Protein AF-A0A1V3R8P0-F1 (afdb_monomer_lite)

Foldseek 3Di:
DFAAEEQADDDPQLVVLVVLLCVLLVVLRDDDPWYWYWHWADDPDPKIKIFIDTNPHTQDIDITDPDPVVSNVCSNVSSVSVSVVSVVVVVVVVVVVVD

Radius of gyration: 14.46 Å; chains: 1; bounding box: 42×22×41 Å

Secondary structure (DSSP, 8-state):
-PPEEEEE--SHHHHHHHHHHHHHHHHT----SSEEEEEEEE-SSS-EEEEEEETTEEEEEEE--S-HHHHHHHHHHHHHHHHHHHHHHHHHHHHHTT-

Structure (mmCIF, N/CA/C/O backbone):
data_AF-A0A1V3R8P0-F1
#
_entry.id   AF-A0A1V3R8P0-F1
#
loop_
_atom_site.group_PDB
_atom_site.id
_atom_site.type_symbol
_atom_site.label_atom_id
_atom_site.label_alt_id
_atom_site.label_comp_id
_atom_site.label_asym_id
_atom_site.label_entity_id
_atom_site.label_seq_id
_atom_site.pdbx_PDB_ins_code
_atom_site.Cartn_x
_atom_site.Cartn_y
_atom_site.Cartn_z
_atom_site.occupancy
_atom_site.B_iso_or_equiv
_atom_site.auth_seq_id
_atom_site.auth_comp_id
_atom_site.auth_asym_id
_atom_site.auth_atom_id
_atom_site.pdbx_PDB_model_num
ATOM 1 N N . MET A 1 1 ? -7.675 -6.689 18.163 1.00 55.59 1 MET A N 1
ATOM 2 C CA . MET A 1 1 ? -6.957 -7.301 17.028 1.00 55.59 1 MET A CA 1
ATOM 3 C C . MET A 1 1 ? -6.057 -6.240 16.408 1.00 55.59 1 MET A C 1
ATOM 5 O O . MET A 1 1 ? -6.459 -5.079 16.413 1.00 55.59 1 MET A O 1
ATOM 9 N N . MET A 1 2 ? -4.854 -6.594 15.949 1.00 64.81 2 MET A N 1
ATOM 10 C CA . MET A 1 2 ? -4.127 -5.749 14.989 1.00 64.81 2 MET A CA 1
ATOM 11 C C . MET A 1 2 ? -4.797 -5.895 13.620 1.00 64.81 2 MET A C 1
ATOM 13 O O . MET A 1 2 ? -5.342 -6.963 13.338 1.00 64.81 2 MET A O 1
ATOM 17 N N . SER A 1 3 ? -4.780 -4.838 12.809 1.00 72.62 3 SER A N 1
ATOM 18 C CA . SER A 1 3 ? -5.288 -4.914 11.437 1.00 72.62 3 SER A CA 1
ATOM 19 C C . SER A 1 3 ? -4.486 -5.943 10.642 1.00 72.62 3 SER A C 1
ATOM 21 O O . SER A 1 3 ? -3.266 -6.034 10.798 1.00 72.62 3 SER A O 1
ATOM 23 N N . ILE A 1 4 ? -5.167 -6.713 9.797 1.00 85.00 4 ILE A N 1
ATOM 24 C CA . ILE A 1 4 ? -4.530 -7.696 8.917 1.00 85.00 4 ILE A CA 1
ATOM 25 C C . ILE A 1 4 ? -4.167 -6.990 7.612 1.00 85.00 4 ILE A C 1
ATOM 27 O O . ILE A 1 4 ? -4.985 -6.246 7.067 1.00 85.00 4 ILE A O 1
ATOM 31 N N . ILE A 1 5 ? -2.946 -7.220 7.129 1.00 91.62 5 ILE A N 1
ATOM 32 C CA . ILE A 1 5 ? -2.474 -6.702 5.845 1.00 91.62 5 ILE A CA 1
ATOM 33 C C . ILE A 1 5 ? -2.301 -7.891 4.901 1.00 91.62 5 ILE A C 1
ATOM 35 O O . ILE A 1 5 ? -1.556 -8.815 5.229 1.00 91.62 5 ILE A O 1
ATOM 39 N N . SER A 1 6 ? -2.999 -7.892 3.765 1.00 94.62 6 SER A N 1
ATOM 40 C CA . SER A 1 6 ? -2.821 -8.900 2.717 1.00 94.62 6 SER A CA 1
ATOM 41 C C . SER A 1 6 ? -1.824 -8.423 1.659 1.00 94.62 6 SER A C 1
ATOM 43 O O . SER A 1 6 ? -1.787 -7.243 1.298 1.00 94.62 6 SER A O 1
ATOM 45 N N . ASN A 1 7 ? -1.005 -9.360 1.178 1.00 96.44 7 ASN A N 1
ATOM 46 C CA . ASN A 1 7 ? -0.044 -9.145 0.103 1.00 96.44 7 ASN A CA 1
ATOM 47 C C . ASN A 1 7 ? -0.480 -9.934 -1.133 1.00 96.44 7 ASN A C 1
ATOM 49 O O . ASN A 1 7 ? -0.285 -11.146 -1.183 1.00 96.44 7 ASN A O 1
ATOM 53 N N . ASP A 1 8 ? -1.019 -9.237 -2.127 1.00 95.75 8 ASP A N 1
ATOM 54 C CA . ASP A 1 8 ? -1.404 -9.802 -3.422 1.00 95.75 8 ASP A CA 1
ATOM 55 C C . ASP A 1 8 ? -0.462 -9.316 -4.542 1.00 95.75 8 ASP A C 1
ATOM 57 O O . ASP A 1 8 ? -0.854 -9.189 -5.707 1.00 95.75 8 ASP A O 1
ATOM 61 N N . THR A 1 9 ? 0.793 -9.011 -4.198 1.00 95.62 9 THR A N 1
ATOM 62 C CA . THR A 1 9 ? 1.829 -8.617 -5.161 1.00 95.62 9 THR A CA 1
ATOM 63 C C . THR A 1 9 ? 2.536 -9.838 -5.752 1.00 95.62 9 THR A C 1
ATOM 65 O O . THR A 1 9 ? 2.632 -10.897 -5.131 1.00 95.62 9 THR A O 1
ATOM 68 N N . LYS A 1 10 ? 3.005 -9.718 -6.997 1.00 93.25 10 LYS A N 1
ATOM 69 C CA . LYS A 1 10 ? 3.629 -10.812 -7.761 1.00 93.25 10 LYS A CA 1
ATOM 70 C C . LYS A 1 10 ? 5.058 -10.494 -8.173 1.00 93.25 10 LYS A C 1
ATOM 72 O O . LYS A 1 10 ? 5.857 -11.410 -8.360 1.00 93.25 10 LYS A O 1
ATOM 77 N N . THR A 1 11 ? 5.380 -9.219 -8.372 1.00 93.62 11 THR A N 1
ATOM 78 C CA . THR A 1 11 ? 6.717 -8.794 -8.781 1.00 93.62 11 THR A CA 1
ATOM 79 C C . THR A 1 11 ? 7.585 -8.420 -7.589 1.00 93.62 11 THR A C 1
ATOM 81 O O . THR A 1 11 ? 7.101 -8.125 -6.498 1.00 93.62 11 THR A O 1
ATOM 84 N N . LYS A 1 12 ? 8.900 -8.365 -7.827 1.00 92.94 12 LYS A N 1
ATOM 85 C CA . LYS A 1 12 ? 9.851 -7.846 -6.845 1.00 92.94 12 LYS A CA 1
ATOM 86 C C . LYS A 1 12 ? 9.520 -6.407 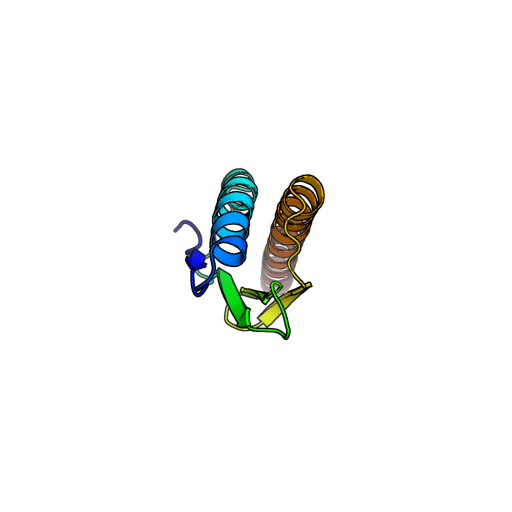-6.432 1.00 92.94 12 LYS A C 1
ATOM 88 O O . LYS A 1 12 ? 9.527 -6.125 -5.247 1.00 92.94 12 LYS A O 1
ATOM 93 N N . LEU A 1 13 ? 9.169 -5.532 -7.379 1.00 92.44 13 LEU A N 1
ATOM 94 C CA . LEU A 1 13 ? 8.819 -4.139 -7.069 1.00 92.44 13 LEU A CA 1
ATOM 95 C C . LEU A 1 13 ? 7.581 -4.046 -6.173 1.00 92.44 13 LEU A C 1
ATOM 97 O O . LEU A 1 13 ? 7.560 -3.249 -5.238 1.00 92.44 13 LEU A O 1
ATOM 101 N N . GLY A 1 14 ? 6.568 -4.871 -6.441 1.00 95.00 14 GLY A N 1
ATOM 102 C CA . GLY A 1 14 ? 5.385 -4.952 -5.593 1.00 95.00 14 GLY A CA 1
ATOM 103 C C . GLY A 1 14 ? 5.720 -5.439 -4.184 1.00 95.00 14 GLY A C 1
ATOM 104 O O . GLY A 1 14 ? 5.301 -4.811 -3.212 1.00 95.00 14 GLY A O 1
ATOM 105 N N . ASN A 1 15 ? 6.531 -6.493 -4.065 1.00 95.81 15 ASN A N 1
ATOM 106 C CA . ASN A 1 15 ? 6.922 -7.018 -2.759 1.00 95.81 15 ASN A CA 1
ATOM 107 C C . ASN A 1 15 ? 7.811 -6.039 -1.971 1.00 95.81 15 ASN A C 1
ATOM 109 O O . ASN A 1 15 ? 7.595 -5.844 -0.778 1.00 95.81 15 ASN A O 1
ATOM 113 N N . ASP A 1 16 ? 8.754 -5.372 -2.638 1.00 95.62 16 ASP A N 1
ATOM 114 C CA . ASP A 1 16 ? 9.612 -4.353 -2.026 1.00 95.62 16 ASP A CA 1
ATOM 115 C C . ASP A 1 16 ? 8.756 -3.194 -1.475 1.00 95.62 16 ASP A C 1
ATOM 117 O O . ASP A 1 16 ? 8.949 -2.746 -0.341 1.00 95.62 16 ASP A O 1
ATOM 121 N N . PHE A 1 17 ? 7.743 -2.747 -2.232 1.00 97.19 17 PHE A N 1
ATOM 122 C CA . PHE A 1 17 ? 6.778 -1.769 -1.729 1.00 97.19 17 PHE A CA 1
ATOM 123 C C . PHE A 1 17 ? 5.971 -2.310 -0.543 1.00 97.19 17 PHE A C 1
ATOM 125 O O . PHE A 1 17 ? 5.800 -1.593 0.443 1.00 97.19 17 PHE A O 1
ATOM 132 N N . TYR A 1 18 ? 5.480 -3.552 -0.613 1.00 97.31 18 TYR A N 1
ATOM 133 C CA . TYR A 1 18 ? 4.718 -4.169 0.473 1.00 97.31 18 TYR A CA 1
ATOM 134 C C . TYR A 1 18 ? 5.510 -4.172 1.787 1.00 97.31 18 TYR A C 1
ATOM 136 O O . TYR A 1 18 ? 4.968 -3.791 2.823 1.00 97.31 18 TYR A O 1
ATOM 144 N N . GLU A 1 19 ? 6.794 -4.532 1.757 1.00 97.12 19 GLU A N 1
ATOM 145 C CA . GLU A 1 19 ? 7.650 -4.547 2.948 1.00 97.12 19 GLU A CA 1
ATOM 146 C C . GLU A 1 19 ? 7.849 -3.143 3.538 1.00 97.12 19 GLU A C 1
ATOM 148 O O . GLU A 1 19 ? 7.716 -2.948 4.754 1.00 97.12 19 GLU A O 1
ATOM 153 N N . LEU A 1 20 ? 8.110 -2.146 2.684 1.00 97.38 20 LEU A N 1
ATOM 154 C CA . LEU A 1 20 ? 8.225 -0.746 3.099 1.00 97.38 20 LEU A CA 1
ATOM 155 C C . LEU A 1 20 ? 6.914 -0.238 3.709 1.00 97.38 20 LEU A C 1
ATOM 157 O O . LEU A 1 20 ? 6.911 0.336 4.800 1.00 97.38 20 LEU A O 1
ATOM 161 N N . PHE A 1 21 ? 5.793 -0.490 3.036 1.00 97.44 21 PHE A N 1
ATOM 162 C CA . PHE A 1 21 ? 4.466 -0.114 3.505 1.00 97.44 21 PHE A CA 1
ATOM 163 C C . PHE A 1 21 ? 4.129 -0.784 4.839 1.00 97.44 21 PHE A C 1
ATOM 165 O O . PHE A 1 21 ? 3.706 -0.104 5.772 1.00 97.44 21 PHE A O 1
ATOM 172 N N . TYR A 1 22 ? 4.359 -2.094 4.964 1.00 95.81 22 TYR A N 1
ATOM 173 C CA . TYR A 1 22 ? 4.113 -2.852 6.188 1.00 95.81 22 TYR A CA 1
ATOM 174 C C . TYR A 1 22 ? 4.906 -2.276 7.364 1.00 95.81 22 TYR A C 1
ATOM 176 O O . TYR A 1 22 ? 4.369 -2.115 8.466 1.00 95.81 22 TYR A O 1
ATOM 184 N N . LYS A 1 23 ? 6.173 -1.913 7.131 1.00 95.81 23 LYS A N 1
ATOM 185 C CA . LYS A 1 23 ? 7.027 -1.274 8.134 1.00 95.81 23 LYS A CA 1
ATOM 186 C C . LYS A 1 23 ? 6.465 0.074 8.581 1.00 95.81 23 LYS A C 1
ATOM 188 O O . LYS A 1 23 ? 6.379 0.301 9.787 1.00 95.81 23 LYS A O 1
ATOM 193 N N . GLU A 1 24 ? 6.086 0.954 7.655 1.00 96.31 24 GLU A N 1
ATOM 194 C CA . GLU A 1 24 ? 5.526 2.267 8.006 1.00 96.31 24 GLU A CA 1
ATOM 195 C C . GLU A 1 24 ? 4.160 2.138 8.692 1.00 96.31 24 GLU A C 1
ATOM 197 O O . GLU A 1 24 ? 3.944 2.711 9.761 1.00 96.31 24 GLU A O 1
ATOM 202 N N . TYR A 1 25 ? 3.276 1.289 8.167 1.00 94.44 25 TYR A N 1
ATOM 203 C CA . TYR A 1 25 ? 1.968 1.013 8.755 1.00 94.44 25 TYR A CA 1
ATOM 204 C C . TYR A 1 25 ? 2.074 0.477 10.189 1.00 94.44 25 TYR A C 1
ATOM 206 O O . TYR A 1 25 ? 1.356 0.925 11.087 1.00 94.44 25 TYR A O 1
ATOM 214 N N . SER A 1 26 ? 2.999 -0.455 10.440 1.00 92.25 26 SER A N 1
ATOM 215 C CA . SER A 1 26 ? 3.182 -1.073 11.760 1.00 92.25 26 SER A CA 1
ATOM 216 C C . SER A 1 26 ? 3.558 -0.058 12.846 1.00 92.25 26 SER A C 1
ATOM 218 O O . SER A 1 26 ? 3.173 -0.221 14.008 1.00 92.25 26 SER A O 1
ATOM 220 N N . LYS A 1 27 ? 4.252 1.034 12.489 1.00 93.75 27 LYS A N 1
ATOM 221 C CA . LYS A 1 27 ? 4.592 2.116 13.431 1.00 93.75 27 LYS A CA 1
ATOM 222 C C . LYS A 1 27 ? 3.358 2.869 13.929 1.00 93.75 27 LYS A C 1
ATOM 224 O O . LYS A 1 27 ? 3.368 3.373 15.051 1.00 93.75 27 LYS A O 1
ATOM 229 N N . LEU A 1 28 ? 2.292 2.914 13.129 1.00 90.62 28 LEU A N 1
ATOM 230 C CA . LEU A 1 28 ? 1.067 3.666 13.417 1.00 90.62 28 LEU A CA 1
ATOM 231 C C . LEU A 1 28 ? 0.168 2.964 14.449 1.00 90.62 28 LEU A C 1
ATOM 233 O O . LEU A 1 28 ? -0.766 3.580 14.962 1.00 90.62 28 LEU A O 1
ATOM 237 N N . LYS A 1 29 ? 0.458 1.695 14.789 1.00 87.81 29 LYS A N 1
ATOM 238 C CA . LYS A 1 29 ? -0.226 0.906 15.838 1.00 87.81 29 LYS A CA 1
ATOM 239 C C . LYS A 1 29 ? -1.758 0.936 15.722 1.00 87.81 29 LYS A C 1
ATOM 241 O O . LYS A 1 29 ? -2.472 0.992 16.728 1.00 87.81 29 LYS A O 1
ATOM 246 N N . ILE A 1 30 ? -2.259 0.903 14.489 1.00 86.94 30 ILE A N 1
ATOM 247 C CA . ILE A 1 30 ? -3.689 0.953 14.184 1.00 86.94 30 ILE A CA 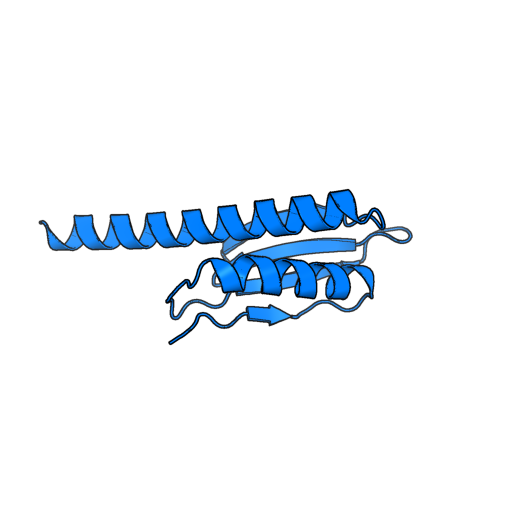1
ATOM 248 C C . ILE A 1 30 ? -4.359 -0.331 14.682 1.00 86.94 30 ILE A C 1
ATOM 250 O O . ILE A 1 30 ? -3.894 -1.441 14.423 1.00 86.94 30 ILE A O 1
ATOM 254 N N . LYS A 1 31 ? -5.466 -0.173 15.411 1.00 85.50 31 LYS A N 1
ATOM 255 C CA . LYS A 1 31 ? -6.292 -1.280 15.898 1.00 85.50 31 LYS A CA 1
ATOM 256 C C . LYS A 1 31 ? -7.608 -1.270 15.137 1.00 85.50 31 LYS A C 1
ATOM 258 O O . LYS A 1 31 ? -8.495 -0.487 15.458 1.00 85.50 31 LYS A O 1
ATOM 263 N N . SER A 1 32 ? -7.729 -2.138 14.142 1.00 83.81 32 SER A N 1
ATOM 264 C CA . SER A 1 32 ? -8.969 -2.332 13.399 1.00 83.81 32 SER A CA 1
ATOM 265 C C . SER A 1 32 ? -9.204 -3.813 13.105 1.00 83.81 32 SER A C 1
ATOM 267 O O . SER A 1 32 ? -8.288 -4.628 13.184 1.00 83.81 32 SER A O 1
ATOM 269 N N . ASN A 1 33 ? -10.453 -4.158 12.809 1.00 86.31 33 ASN A N 1
ATOM 270 C CA . ASN A 1 33 ? -10.857 -5.453 12.262 1.00 86.31 33 ASN A CA 1
ATOM 271 C C . ASN A 1 33 ? -10.944 -5.443 10.726 1.00 86.31 33 ASN A C 1
ATOM 273 O O . ASN A 1 33 ? -11.274 -6.472 10.147 1.00 86.31 33 ASN A O 1
ATOM 277 N N . LYS A 1 34 ? -10.669 -4.300 10.086 1.00 90.56 34 LYS A N 1
ATOM 278 C CA . LYS A 1 34 ? -10.661 -4.155 8.628 1.00 90.56 34 LYS A CA 1
ATOM 279 C C . LYS A 1 34 ? -9.381 -4.730 8.021 1.00 90.56 34 LYS A C 1
ATOM 281 O O . LYS A 1 34 ? -8.321 -4.708 8.658 1.00 90.56 34 LYS A O 1
ATOM 286 N N . ILE A 1 35 ? -9.480 -5.204 6.784 1.00 92.94 35 ILE A N 1
ATOM 287 C CA . ILE A 1 35 ? -8.366 -5.771 6.021 1.00 92.94 35 ILE A CA 1
ATOM 288 C C . ILE A 1 35 ? -7.782 -4.687 5.122 1.00 92.94 35 ILE A C 1
ATOM 290 O O . ILE A 1 35 ? -8.494 -4.088 4.317 1.00 92.94 35 ILE A O 1
ATOM 294 N N . VAL A 1 36 ? -6.478 -4.444 5.247 1.00 96.06 36 VAL A N 1
ATOM 295 C CA . VAL A 1 36 ? -5.729 -3.579 4.328 1.00 96.06 36 VAL A CA 1
ATOM 296 C C . VAL A 1 36 ? -5.126 -4.464 3.243 1.00 96.06 36 VAL A C 1
ATOM 298 O O . VAL A 1 36 ? -4.336 -5.347 3.558 1.00 96.06 36 VAL A O 1
ATOM 301 N N . SER A 1 37 ? -5.482 -4.245 1.982 1.00 97.12 37 SER A N 1
ATOM 302 C CA . SER A 1 37 ? -4.992 -5.057 0.863 1.00 97.12 37 SER A CA 1
ATOM 303 C C . SER A 1 37 ? -3.997 -4.276 0.022 1.00 97.12 37 SER A C 1
ATOM 305 O O . SER A 1 37 ? -4.280 -3.142 -0.359 1.00 97.12 37 SER A O 1
ATOM 307 N N . VAL A 1 38 ? -2.846 -4.883 -0.273 1.00 97.88 38 VAL A N 1
ATOM 308 C CA . VAL A 1 38 ? -1.865 -4.366 -1.235 1.00 97.88 38 VAL A CA 1
ATOM 309 C C . VAL A 1 38 ? -1.885 -5.270 -2.460 1.00 97.88 38 VAL A C 1
ATOM 311 O O . VAL A 1 38 ? -1.449 -6.417 -2.401 1.00 97.88 38 VAL A O 1
ATOM 314 N N . GLN A 1 39 ? -2.408 -4.746 -3.562 1.00 97.69 39 GLN A N 1
ATOM 315 C CA . GLN A 1 39 ? -2.607 -5.463 -4.816 1.00 97.69 39 GLN A CA 1
ATOM 316 C C . GLN A 1 39 ? -1.720 -4.887 -5.915 1.00 97.69 39 GLN A C 1
ATOM 318 O O . GLN A 1 39 ? -1.355 -3.709 -5.896 1.00 97.69 39 GLN A O 1
ATOM 323 N N . GLU A 1 40 ? -1.389 -5.728 -6.891 1.00 96.25 40 GLU A N 1
ATOM 324 C CA . GLU A 1 40 ? -0.575 -5.347 -8.036 1.00 96.25 40 GLU A CA 1
ATOM 325 C C . GLU A 1 40 ? -1.242 -5.726 -9.361 1.00 96.25 40 GLU A C 1
ATOM 327 O O . GLU A 1 40 ? -1.633 -6.875 -9.576 1.00 96.25 40 GLU A O 1
ATOM 332 N N . GLU A 1 41 ? -1.279 -4.772 -10.289 1.00 95.75 41 GLU A N 1
ATOM 333 C CA . GLU A 1 41 ? -1.601 -5.013 -11.694 1.00 95.75 41 GLU A CA 1
ATOM 334 C C . GLU A 1 41 ? -0.350 -4.810 -12.553 1.00 95.75 41 GLU A C 1
ATOM 336 O O . GLU A 1 41 ? 0.325 -3.777 -12.484 1.00 95.75 41 GLU A O 1
ATOM 341 N N . LEU A 1 42 ? -0.034 -5.793 -13.397 1.00 91.44 42 LEU A N 1
ATOM 342 C CA . LEU A 1 42 ? 1.074 -5.666 -14.340 1.00 91.44 42 LEU A CA 1
ATOM 343 C C . LEU A 1 42 ? 0.749 -4.589 -15.377 1.00 91.44 42 LEU A C 1
ATOM 345 O O . LEU A 1 42 ? -0.334 -4.578 -15.960 1.00 91.44 42 LEU A O 1
ATOM 349 N N . THR A 1 43 ? 1.709 -3.702 -15.627 1.00 87.69 43 THR A N 1
ATOM 350 C CA . THR A 1 43 ? 1.602 -2.682 -16.678 1.00 87.69 43 THR A CA 1
ATOM 351 C C . THR A 1 43 ? 2.601 -2.956 -17.796 1.00 87.69 43 THR A C 1
ATOM 353 O O . THR A 1 43 ? 3.426 -3.865 -17.698 1.00 87.69 43 THR A O 1
ATOM 356 N N . PHE A 1 44 ? 2.526 -2.192 -18.887 1.00 81.25 44 PHE A N 1
ATOM 357 C CA . PHE A 1 44 ? 3.491 -2.316 -19.976 1.00 81.25 44 PHE A CA 1
ATOM 358 C C . PHE A 1 44 ? 4.908 -1.962 -19.504 1.00 81.25 44 PHE A C 1
ATOM 360 O O . PHE A 1 44 ? 5.132 -0.932 -18.873 1.00 81.25 44 PHE A O 1
ATOM 367 N N . GLY A 1 45 ? 5.883 -2.799 -19.861 1.00 80.31 45 GLY A N 1
ATOM 368 C CA . GLY A 1 45 ? 7.287 -2.605 -19.500 1.00 80.31 45 GLY A CA 1
ATOM 369 C C . GLY A 1 45 ? 7.663 -3.255 -18.166 1.00 80.31 45 GLY A C 1
ATOM 370 O O . GLY A 1 45 ? 7.268 -4.380 -17.882 1.00 80.31 45 GLY A O 1
ATOM 371 N N . ARG A 1 46 ? 8.506 -2.574 -17.379 1.00 79.75 46 ARG A N 1
ATOM 372 C CA . ARG A 1 46 ? 9.052 -3.073 -16.097 1.00 79.75 46 ARG A CA 1
ATOM 373 C C . ARG A 1 46 ? 8.420 -2.413 -14.868 1.00 79.75 46 ARG A C 1
ATOM 375 O O . ARG A 1 46 ? 8.996 -2.461 -13.787 1.00 79.75 46 ARG A O 1
ATOM 382 N N . THR A 1 47 ? 7.275 -1.766 -15.044 1.00 88.31 47 THR A N 1
ATOM 383 C CA . THR A 1 47 ? 6.519 -1.104 -13.979 1.00 88.31 47 THR A CA 1
ATOM 384 C C . THR A 1 47 ? 5.257 -1.886 -13.666 1.00 88.31 47 THR A C 1
ATOM 386 O O . THR A 1 47 ? 4.767 -2.673 -14.483 1.00 88.31 47 THR A O 1
ATOM 389 N N . THR A 1 48 ? 4.679 -1.630 -12.503 1.00 93.06 48 THR A N 1
ATOM 390 C CA . THR A 1 48 ? 3.411 -2.225 -12.087 1.00 93.06 48 THR A CA 1
ATOM 391 C C . THR A 1 48 ? 2.553 -1.188 -11.394 1.00 93.06 48 THR A C 1
ATOM 393 O O . THR A 1 48 ? 3.067 -0.237 -10.813 1.00 93.06 48 THR A O 1
ATOM 396 N N . LYS A 1 49 ? 1.236 -1.316 -11.483 1.00 96.69 49 LYS A N 1
ATOM 397 C CA . LYS A 1 49 ? 0.334 -0.475 -10.709 1.00 96.69 49 LYS A CA 1
ATOM 398 C C . LYS A 1 49 ? 0.154 -1.122 -9.347 1.00 96.69 49 LYS A C 1
ATOM 400 O O . LYS A 1 49 ? -0.220 -2.288 -9.273 1.00 96.69 49 LYS A O 1
ATOM 405 N N . ILE A 1 50 ? 0.406 -0.360 -8.297 1.00 97.75 50 ILE A N 1
ATOM 406 C CA . ILE A 1 50 ? 0.128 -0.754 -6.924 1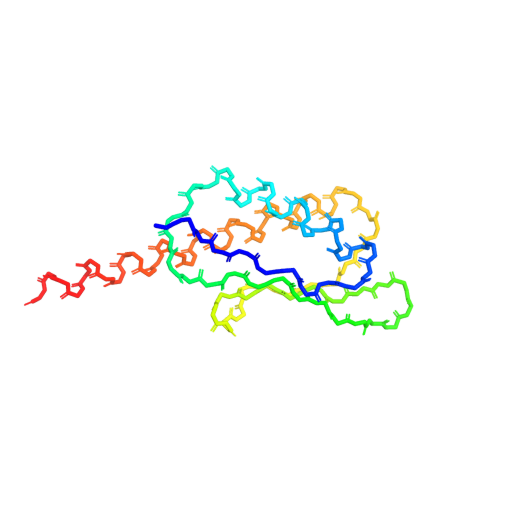.00 97.75 50 ILE A CA 1
ATOM 407 C C . ILE A 1 50 ? -1.190 -0.125 -6.506 1.00 97.75 50 ILE A C 1
ATOM 409 O O . ILE A 1 50 ? -1.410 1.068 -6.722 1.00 97.75 50 ILE A O 1
ATOM 413 N N . ILE A 1 51 ? -2.048 -0.935 -5.902 1.00 98.38 51 ILE A N 1
ATOM 414 C CA . ILE A 1 51 ? -3.374 -0.556 -5.433 1.00 98.38 51 ILE A CA 1
ATOM 415 C C . ILE A 1 51 ? -3.437 -0.899 -3.950 1.00 98.38 51 ILE A C 1
ATOM 417 O O . ILE A 1 51 ? -3.200 -2.042 -3.563 1.00 98.38 51 ILE A O 1
ATOM 421 N N . VAL A 1 52 ? -3.744 0.089 -3.112 1.00 98.00 52 VAL A N 1
ATOM 422 C CA . VAL A 1 52 ? -3.932 -0.117 -1.674 1.00 98.00 52 VAL A CA 1
ATOM 423 C C . VAL A 1 52 ? -5.367 0.207 -1.307 1.00 98.00 52 VAL A C 1
ATOM 425 O O . VAL A 1 52 ? -5.832 1.327 -1.532 1.00 98.00 52 VAL A O 1
ATOM 428 N N . SER A 1 53 ? -6.055 -0.767 -0.721 1.00 97.69 53 SER A N 1
ATOM 429 C CA . SER A 1 53 ? -7.461 -0.657 -0.340 1.00 97.69 53 SER A CA 1
ATOM 430 C C . SER A 1 53 ? -7.711 -1.111 1.095 1.00 97.69 53 SER A C 1
ATOM 432 O O . SER A 1 53 ? -6.914 -1.843 1.682 1.00 97.69 53 SER A O 1
ATOM 434 N N . VAL A 1 54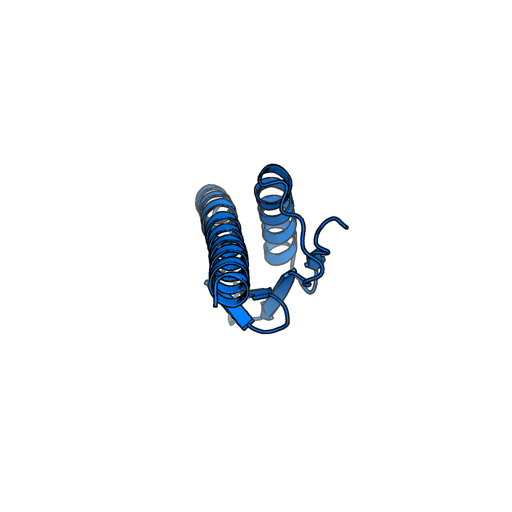 ? -8.819 -0.658 1.682 1.00 96.12 54 VAL A N 1
ATOM 435 C CA . VAL A 1 54 ? -9.290 -1.110 2.996 1.00 96.12 54 VAL A CA 1
ATOM 436 C C . VAL A 1 54 ? -10.701 -1.660 2.845 1.00 96.12 54 VAL A C 1
ATOM 438 O O . VAL A 1 54 ? -11.606 -0.922 2.478 1.00 96.12 54 VAL A O 1
ATOM 441 N N . ASP A 1 55 ? -10.887 -2.959 3.094 1.00 92.50 55 ASP A N 1
ATOM 442 C CA . ASP A 1 55 ? -12.134 -3.698 2.812 1.00 92.50 55 ASP A CA 1
ATOM 443 C C . ASP A 1 55 ? -12.697 -3.435 1.395 1.00 92.50 55 ASP A C 1
ATOM 445 O O . ASP A 1 55 ? -13.907 -3.334 1.196 1.00 92.50 55 ASP A O 1
ATOM 449 N N . GLY A 1 56 ? -11.814 -3.288 0.402 1.00 92.19 56 GLY A N 1
ATOM 450 C CA . GLY A 1 56 ? -12.183 -3.001 -0.989 1.00 92.19 56 GLY A CA 1
ATOM 451 C C . GLY A 1 56 ? -12.360 -1.517 -1.331 1.00 92.19 56 GLY A C 1
ATOM 452 O O . GLY A 1 56 ? -12.482 -1.187 -2.507 1.00 92.19 56 GLY A O 1
ATOM 453 N N . GLU A 1 57 ? -12.313 -0.605 -0.356 1.00 95.94 57 GLU A N 1
ATOM 454 C CA . GLU A 1 57 ? -12.317 0.837 -0.619 1.00 95.94 57 GLU A CA 1
ATOM 455 C C . GLU A 1 57 ? -10.918 1.312 -1.023 1.00 95.94 57 GLU A C 1
ATOM 457 O O . GLU A 1 57 ? -9.956 1.142 -0.271 1.00 95.94 57 GLU A O 1
ATOM 462 N N . LEU A 1 58 ? -10.794 1.897 -2.216 1.00 97.44 58 LEU A N 1
ATOM 463 C CA . LEU A 1 58 ? -9.525 2.393 -2.743 1.00 97.44 58 LEU A CA 1
ATOM 464 C C . LEU A 1 58 ? -8.998 3.559 -1.896 1.00 97.44 58 LEU A C 1
ATOM 466 O O . LEU A 1 58 ? -9.639 4.603 -1.808 1.00 97.44 58 LEU A O 1
ATOM 470 N N . ILE A 1 59 ? -7.797 3.404 -1.334 1.00 97.62 59 ILE A N 1
ATOM 471 C CA . ILE A 1 59 ? -7.122 4.468 -0.580 1.00 97.62 59 ILE A CA 1
ATOM 472 C C . ILE A 1 59 ? -6.070 5.164 -1.436 1.00 97.62 59 ILE A C 1
ATOM 474 O O . ILE A 1 59 ? -5.978 6.388 -1.414 1.00 97.62 59 ILE A O 1
ATOM 478 N N . ASN A 1 60 ? -5.260 4.400 -2.174 1.00 98.12 60 ASN A N 1
ATOM 479 C CA . ASN A 1 60 ? -4.294 4.945 -3.124 1.00 98.12 60 ASN A CA 1
ATOM 480 C C . ASN A 1 60 ? -4.071 3.984 -4.292 1.00 98.12 60 ASN A C 1
ATOM 482 O O . ASN A 1 60 ? -4.088 2.766 -4.115 1.00 98.12 60 ASN A O 1
ATOM 486 N N . GLU A 1 61 ? -3.739 4.553 -5.446 1.00 97.38 61 GLU A N 1
ATOM 487 C CA . GLU A 1 61 ? -3.193 3.839 -6.597 1.00 97.38 61 GLU A CA 1
ATOM 488 C C . GLU A 1 61 ? -2.032 4.626 -7.212 1.00 97.38 61 GLU A C 1
ATOM 490 O O . GLU A 1 61 ? -2.058 5.857 -7.258 1.00 97.38 61 GLU A O 1
ATOM 495 N N . PHE A 1 62 ? -0.987 3.930 -7.659 1.00 96.94 62 PHE A N 1
ATOM 496 C CA . PHE A 1 62 ? 0.156 4.560 -8.324 1.00 96.94 62 PHE A CA 1
ATOM 497 C C . PHE A 1 62 ? 0.948 3.562 -9.173 1.00 96.94 62 PHE A C 1
ATOM 499 O O . PHE A 1 62 ? 0.880 2.353 -8.968 1.00 96.94 62 PHE A O 1
ATOM 506 N N . ILE A 1 63 ? 1.739 4.076 -10.118 1.00 95.25 63 ILE A N 1
ATOM 507 C CA . ILE A 1 63 ? 2.684 3.268 -10.899 1.00 95.25 63 ILE A CA 1
ATOM 508 C C . ILE A 1 63 ? 4.012 3.169 -10.149 1.00 95.25 63 ILE A C 1
ATOM 510 O O . ILE A 1 63 ? 4.644 4.188 -9.855 1.00 95.25 63 ILE A O 1
ATOM 514 N N . SER A 1 64 ? 4.435 1.942 -9.858 1.00 91.88 64 SER A N 1
ATOM 515 C CA . SER A 1 64 ? 5.705 1.626 -9.219 1.00 91.88 64 SER A CA 1
ATOM 516 C C . SER A 1 64 ? 6.884 2.020 -10.104 1.00 91.88 64 SER A C 1
ATOM 518 O O . SER A 1 64 ? 6.829 1.997 -11.338 1.00 91.88 64 SER A O 1
ATOM 520 N N . ARG A 1 65 ? 7.974 2.414 -9.449 1.00 90.19 65 ARG A N 1
ATOM 521 C CA . ARG A 1 65 ? 9.246 2.777 -10.074 1.00 90.19 65 ARG A CA 1
ATOM 522 C C . ARG A 1 65 ? 10.365 2.138 -9.253 1.00 90.19 65 ARG A C 1
ATOM 524 O O . ARG A 1 65 ? 10.226 2.060 -8.039 1.00 90.19 65 ARG A O 1
ATOM 531 N N . PRO A 1 66 ? 11.478 1.724 -9.872 1.00 87.69 66 PRO A N 1
ATOM 532 C CA . PRO A 1 66 ? 12.604 1.113 -9.160 1.00 87.69 66 PRO A CA 1
ATOM 533 C C . PRO A 1 66 ? 13.410 2.099 -8.295 1.00 87.69 66 PRO A C 1
ATOM 535 O O . PRO A 1 66 ? 14.428 1.721 -7.728 1.00 87.69 66 PRO A O 1
ATOM 538 N N . ASP A 1 67 ? 12.990 3.360 -8.230 1.00 93.56 67 ASP A N 1
ATOM 539 C CA . ASP A 1 67 ? 13.629 4.395 -7.431 1.00 93.56 67 ASP A CA 1
ATOM 540 C C . ASP A 1 67 ? 13.291 4.215 -5.942 1.00 93.56 67 ASP A C 1
ATOM 542 O O . ASP A 1 67 ? 12.122 4.224 -5.550 1.00 93.56 67 ASP A O 1
ATOM 546 N N . GLU A 1 68 ? 14.319 4.018 -5.117 1.00 93.38 68 GLU A N 1
ATOM 547 C CA . GLU A 1 68 ? 14.160 3.671 -3.701 1.00 93.38 68 GLU A CA 1
ATOM 548 C C . GLU A 1 68 ? 13.532 4.812 -2.888 1.00 93.38 68 GLU A C 1
ATOM 550 O O . GLU A 1 68 ? 12.675 4.566 -2.034 1.00 93.38 68 GLU A O 1
ATOM 555 N N . ASP A 1 69 ? 13.918 6.057 -3.167 1.00 96.19 69 ASP A N 1
ATOM 556 C CA . ASP A 1 69 ? 13.397 7.230 -2.462 1.00 96.19 69 ASP A CA 1
ATOM 557 C C . ASP A 1 69 ? 11.914 7.438 -2.771 1.00 96.19 69 ASP A C 1
ATOM 559 O O . ASP A 1 69 ? 11.110 7.662 -1.863 1.00 96.19 69 ASP A O 1
ATOM 563 N N . PHE A 1 70 ? 11.517 7.259 -4.032 1.00 95.56 70 PHE A N 1
ATOM 564 C CA . PHE A 1 70 ? 10.118 7.254 -4.434 1.00 95.56 70 PHE A CA 1
ATOM 565 C C . PHE A 1 70 ? 9.329 6.132 -3.746 1.00 95.56 70 PHE A C 1
ATOM 567 O O . PHE A 1 70 ? 8.233 6.383 -3.244 1.00 95.56 70 PHE A O 1
ATOM 574 N N . MET A 1 71 ? 9.870 4.912 -3.665 1.00 95.38 71 MET A N 1
ATOM 575 C CA . MET A 1 71 ? 9.202 3.802 -2.971 1.00 95.38 71 MET A CA 1
ATOM 576 C C . MET A 1 71 ? 8.996 4.085 -1.479 1.00 95.38 71 MET A C 1
ATOM 578 O O . MET A 1 71 ? 7.898 3.864 -0.962 1.00 95.38 71 MET A O 1
ATOM 582 N N . LYS A 1 72 ? 10.006 4.635 -0.793 1.00 97.06 72 LYS A N 1
ATOM 583 C CA . LYS A 1 72 ? 9.892 5.046 0.617 1.00 97.06 72 LYS A CA 1
ATOM 584 C C . LYS A 1 72 ? 8.858 6.151 0.803 1.00 97.06 72 LYS A C 1
ATOM 586 O O . LYS A 1 72 ? 7.997 6.039 1.674 1.00 97.06 72 LYS A O 1
ATOM 591 N N . TYR A 1 73 ? 8.903 7.179 -0.044 1.00 97.75 73 TYR A N 1
ATOM 592 C CA . TYR A 1 73 ? 7.942 8.279 -0.019 1.00 97.75 73 TYR A CA 1
ATOM 593 C C . TYR A 1 73 ? 6.503 7.786 -0.218 1.00 97.75 73 TYR A C 1
ATOM 595 O O . TYR A 1 73 ? 5.593 8.192 0.510 1.00 97.75 73 TYR A O 1
ATOM 603 N N . MET A 1 74 ? 6.286 6.873 -1.170 1.00 97.69 74 MET A N 1
ATOM 604 C CA . MET A 1 74 ? 4.968 6.288 -1.398 1.00 97.69 74 MET A CA 1
ATOM 605 C C . MET A 1 74 ? 4.521 5.426 -0.215 1.00 97.69 74 MET A C 1
ATOM 607 O O . MET A 1 74 ? 3.370 5.534 0.196 1.00 97.69 74 MET A O 1
ATOM 611 N N . ALA A 1 75 ? 5.399 4.624 0.391 1.00 97.56 75 ALA A N 1
ATOM 612 C CA . ALA A 1 75 ? 5.057 3.827 1.572 1.00 97.56 75 ALA A CA 1
ATOM 613 C C . ALA A 1 75 ? 4.621 4.700 2.764 1.00 97.56 75 ALA A C 1
ATOM 615 O O . ALA A 1 75 ? 3.608 4.420 3.415 1.00 97.56 75 ALA A O 1
ATOM 616 N N . GLU A 1 76 ? 5.334 5.798 3.019 1.00 98.00 76 GLU A N 1
ATOM 617 C CA . GLU A 1 76 ? 4.969 6.771 4.053 1.00 98.00 76 GLU A CA 1
ATOM 618 C C . GLU A 1 76 ? 3.643 7.472 3.721 1.00 98.00 76 GLU A C 1
ATOM 620 O O . GLU A 1 76 ? 2.737 7.548 4.553 1.00 98.00 76 GLU A O 1
ATOM 625 N N . THR A 1 77 ? 3.483 7.943 2.485 1.00 98.06 77 THR A N 1
ATOM 626 C CA . THR A 1 77 ? 2.269 8.645 2.047 1.00 98.06 77 THR A CA 1
ATOM 627 C C . THR A 1 77 ? 1.041 7.744 2.159 1.00 98.06 77 THR A C 1
ATOM 629 O O . THR A 1 77 ? 0.009 8.139 2.709 1.00 98.06 77 THR A O 1
ATOM 632 N N . VAL A 1 78 ? 1.157 6.504 1.683 1.00 97.94 78 VAL A N 1
ATOM 633 C CA . VAL A 1 78 ? 0.051 5.549 1.668 1.00 97.94 78 VAL A CA 1
ATOM 634 C C . VAL A 1 78 ? -0.306 5.105 3.084 1.00 97.94 78 VAL A C 1
ATOM 636 O O . VAL A 1 78 ? -1.487 5.111 3.433 1.00 97.94 78 VAL A O 1
ATOM 639 N N . SER A 1 79 ? 0.678 4.807 3.938 1.00 97.00 79 SER A N 1
ATOM 640 C CA . SER A 1 79 ? 0.416 4.454 5.342 1.00 97.00 79 SER A CA 1
ATOM 641 C C . SER A 1 79 ? -0.268 5.594 6.110 1.00 97.00 79 SER A C 1
ATOM 643 O O . SER A 1 79 ? -1.245 5.354 6.825 1.00 97.00 79 SER A O 1
ATOM 645 N N . ASN A 1 80 ? 0.141 6.844 5.878 1.00 97.12 80 ASN A N 1
ATOM 646 C CA . ASN A 1 80 ? -0.511 8.024 6.446 1.00 97.12 80 ASN A CA 1
ATOM 647 C C . ASN A 1 80 ? -1.957 8.204 5.957 1.00 97.12 80 ASN A C 1
ATOM 649 O O . ASN A 1 80 ? -2.837 8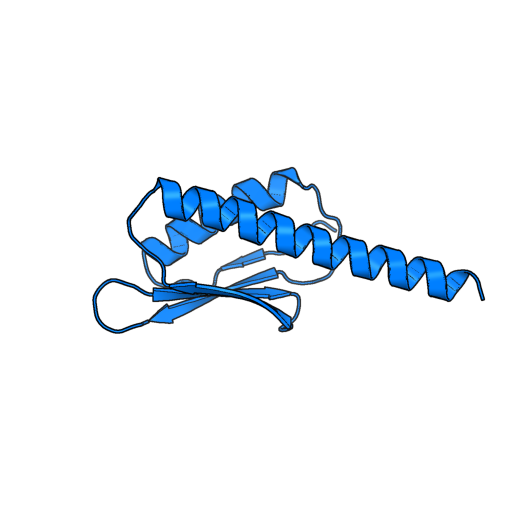.557 6.747 1.00 97.12 80 ASN A O 1
ATOM 653 N N . ASN A 1 81 ? -2.236 7.949 4.678 1.00 97.50 81 ASN A N 1
ATOM 654 C CA . ASN A 1 81 ? -3.597 8.020 4.139 1.00 97.50 81 ASN A CA 1
ATOM 655 C C . ASN A 1 81 ? -4.498 6.938 4.745 1.00 97.50 81 ASN A C 1
ATOM 657 O O . ASN A 1 81 ? -5.618 7.238 5.162 1.00 97.50 81 ASN A O 1
ATOM 661 N N . VAL A 1 82 ? -3.989 5.714 4.902 1.00 96.12 82 VAL A N 1
ATOM 662 C CA . VAL A 1 82 ? -4.720 4.643 5.590 1.00 96.12 82 VAL A CA 1
ATOM 663 C C . VAL A 1 82 ? -4.973 5.005 7.061 1.00 96.12 82 VAL A C 1
ATOM 665 O O . VAL A 1 82 ? -6.069 4.797 7.578 1.00 96.12 82 VAL A O 1
ATOM 668 N N . PHE A 1 83 ? -4.008 5.613 7.752 1.00 95.00 83 PHE A N 1
ATOM 669 C CA . PHE A 1 83 ? -4.220 6.093 9.120 1.00 95.00 83 PHE A CA 1
ATOM 670 C C . PHE A 1 83 ? -5.322 7.150 9.216 1.00 95.00 83 PHE A C 1
ATOM 672 O O . PHE A 1 83 ? -6.191 7.056 10.086 1.00 95.00 83 PHE A O 1
ATOM 679 N N . LYS A 1 84 ? -5.329 8.129 8.303 1.00 95.19 84 LYS A N 1
ATOM 680 C CA . LYS A 1 84 ? -6.393 9.141 8.225 1.00 95.19 84 LYS A CA 1
ATOM 681 C C . LYS A 1 84 ? -7.757 8.501 7.975 1.00 95.19 84 LYS A C 1
ATOM 683 O O . LYS A 1 84 ? -8.721 8.879 8.636 1.00 95.19 84 LYS A O 1
ATOM 688 N N . TYR A 1 85 ? -7.827 7.511 7.087 1.00 95.12 85 TYR A N 1
ATOM 689 C CA . TYR A 1 85 ? -9.047 6.748 6.829 1.00 95.12 85 TYR A CA 1
ATOM 690 C C . TYR A 1 85 ? -9.617 6.137 8.119 1.00 95.12 85 TYR A C 1
ATOM 692 O O . TYR A 1 85 ? -10.761 6.407 8.489 1.00 95.12 85 TYR A O 1
ATOM 700 N N . PHE A 1 86 ? -8.791 5.416 8.884 1.00 92.94 86 PHE A N 1
ATOM 701 C CA . PHE A 1 86 ? -9.223 4.840 10.160 1.00 92.94 86 PHE A CA 1
ATOM 702 C C . PHE A 1 86 ? -9.618 5.901 11.195 1.00 92.94 86 PHE A C 1
ATOM 704 O O . PHE A 1 86 ? -10.615 5.728 11.896 1.00 92.94 86 PHE A O 1
ATOM 711 N N . LYS A 1 87 ? -8.894 7.025 11.273 1.00 92.44 87 LYS A N 1
ATOM 712 C CA . LYS A 1 87 ? -9.242 8.138 12.173 1.00 92.44 87 LYS A CA 1
ATOM 713 C C . LYS A 1 87 ? -10.593 8.766 11.840 1.00 92.44 87 LYS A C 1
ATOM 715 O O . LYS A 1 87 ? -11.336 9.123 12.755 1.00 92.44 87 LYS A O 1
ATOM 720 N N . ASN A 1 88 ? -10.925 8.872 10.558 1.00 92.06 88 ASN A N 1
ATOM 721 C CA . ASN A 1 88 ? -12.214 9.394 10.119 1.00 92.06 88 ASN A CA 1
ATOM 722 C C . ASN A 1 88 ? -13.361 8.464 10.534 1.00 92.06 88 ASN A C 1
ATOM 724 O O . ASN A 1 88 ? -14.355 8.947 11.070 1.00 92.06 88 ASN A O 1
ATOM 728 N N . ILE A 1 89 ? -13.192 7.147 10.389 1.00 90.00 89 ILE A N 1
ATOM 729 C CA . ILE A 1 89 ? -14.181 6.157 10.850 1.00 90.00 89 ILE A CA 1
ATOM 730 C C . ILE A 1 89 ? -14.356 6.212 12.373 1.00 90.00 89 ILE A C 1
ATOM 732 O O . ILE A 1 89 ? -15.480 6.231 12.870 1.00 90.00 89 ILE A O 1
ATOM 736 N N . GLU A 1 90 ? -13.258 6.278 13.134 1.00 87.94 90 GLU A N 1
ATOM 737 C CA . GLU A 1 90 ? -13.319 6.413 14.597 1.00 87.94 90 GLU A CA 1
ATOM 738 C C . GLU A 1 90 ? -14.100 7.662 15.028 1.00 87.94 90 GLU A C 1
ATOM 740 O O . GLU A 1 90 ? -14.842 7.617 16.011 1.00 87.94 90 GLU A O 1
ATOM 745 N N . LYS A 1 91 ? -13.930 8.779 14.310 1.00 88.38 91 LYS A N 1
ATOM 746 C CA . LYS A 1 91 ? -14.651 10.025 14.580 1.00 88.38 91 LYS A CA 1
ATOM 747 C C . LYS A 1 91 ? -16.143 9.886 14.269 1.00 88.38 91 LYS A C 1
ATOM 749 O O . LYS A 1 91 ? -16.953 10.181 15.141 1.00 88.38 91 LYS A O 1
ATOM 754 N N . GLN A 1 92 ? -16.490 9.361 13.093 1.00 84.62 92 GLN A N 1
ATOM 755 C CA . GLN A 1 92 ? -17.884 9.143 12.687 1.00 84.62 92 GLN A CA 1
ATOM 756 C C . GLN A 1 92 ? -18.639 8.259 13.692 1.00 84.62 92 GLN A C 1
ATOM 758 O O . GLN A 1 92 ? -19.743 8.598 14.107 1.00 84.62 92 GLN A O 1
ATOM 763 N N . ASN A 1 93 ? -18.015 7.180 14.173 1.00 80.69 93 ASN A N 1
ATOM 764 C CA . ASN A 1 93 ? -18.627 6.303 15.175 1.00 80.69 93 ASN A CA 1
ATOM 765 C C . ASN A 1 93 ? -18.886 7.007 16.519 1.00 80.69 93 ASN A C 1
ATOM 767 O O . ASN A 1 93 ? -19.878 6.717 17.182 1.00 80.69 93 ASN A O 1
ATOM 771 N N . LYS A 1 94 ? -18.013 7.933 16.939 1.00 78.62 94 LYS A N 1
ATOM 772 C CA . LYS A 1 94 ? -18.218 8.718 18.170 1.00 78.62 94 LYS A CA 1
ATOM 773 C C . LYS A 1 94 ? -19.357 9.719 18.039 1.00 78.62 94 LYS A C 1
ATOM 775 O O . LYS A 1 94 ? -20.052 9.954 19.025 1.00 78.62 94 LYS A O 1
ATOM 780 N N . ASP A 1 95 ? -19.523 10.301 16.857 1.00 73.75 95 ASP A N 1
ATOM 781 C CA . ASP A 1 95 ? -20.594 11.257 16.594 1.00 73.75 95 ASP A CA 1
ATOM 782 C C . ASP A 1 95 ? -21.965 10.554 16.616 1.00 73.75 95 ASP A C 1
ATOM 784 O O . ASP A 1 95 ? -22.902 11.100 17.186 1.00 73.75 95 ASP A O 1
ATOM 788 N N . ILE A 1 96 ? -22.064 9.304 16.136 1.00 69.12 96 ILE A N 1
ATOM 789 C CA . ILE A 1 96 ? -23.301 8.494 16.190 1.00 69.12 96 ILE A CA 1
ATOM 790 C C . ILE A 1 96 ? -23.741 8.180 17.632 1.00 69.12 96 ILE A C 1
ATOM 792 O O . ILE A 1 96 ? -24.930 8.194 17.917 1.00 69.12 96 ILE A O 1
ATOM 796 N N . ILE A 1 97 ? -22.809 7.920 18.557 1.00 64.94 97 ILE A N 1
ATOM 797 C CA . ILE A 1 97 ? -23.128 7.561 19.959 1.00 64.94 97 ILE A CA 1
ATOM 798 C C . ILE A 1 97 ? -23.625 8.775 20.775 1.00 64.94 97 ILE A C 1
ATOM 800 O O . ILE A 1 97 ? -24.149 8.618 21.875 1.00 64.94 97 ILE A O 1
ATOM 804 N N . ARG A 1 98 ? -23.420 10.000 20.276 1.00 59.09 98 ARG A N 1
ATOM 805 C CA . ARG A 1 98 ? -23.756 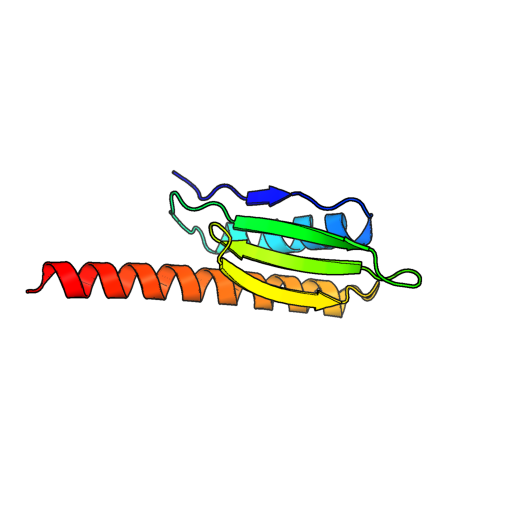11.246 20.986 1.00 59.09 98 ARG A CA 1
ATOM 806 C C . ARG A 1 98 ? -25.160 11.788 20.693 1.00 59.09 98 ARG A C 1
ATOM 808 O O . ARG A 1 98 ? -25.506 12.815 21.276 1.00 59.09 98 ARG A O 1
ATOM 815 N N . TYR A 1 99 ? -25.935 11.123 19.840 1.00 51.28 99 TYR A N 1
ATOM 816 C CA . TYR A 1 99 ? -27.352 11.405 19.586 1.00 51.28 99 TYR A CA 1
ATOM 817 C C . TYR A 1 99 ? -28.233 10.347 20.247 1.00 51.28 99 TYR A C 1
ATOM 819 O O . TYR A 1 99 ? -29.332 10.729 20.706 1.00 51.28 99 TYR A O 1
#

pLDDT: mean 90.98, std 9.51, range [51.28, 98.38]

Sequence (99 aa):
MMSIISNDTKTKLGNDFYELFYKEYSKLKIKSNKIVSVQEELTFGRTTKIIVSVDGELINEFISRPDEDFMKYMAETVSNNVFKYFKNIEKQNKDIIRY